Protein AF-A0AAE3XH35-F1 (afdb_monomer_lite)

Organism: NCBI:txid1309411

Structure (mmCIF, N/CA/C/O backbone):
data_AF-A0AAE3XH35-F1
#
_entry.id   AF-A0AAE3XH35-F1
#
loop_
_atom_site.group_PDB
_atom_site.id
_atom_site.type_symbol
_atom_site.label_atom_id
_atom_site.label_alt_id
_atom_site.label_comp_id
_atom_site.label_asym_id
_atom_site.label_entity_id
_atom_site.label_seq_id
_atom_site.pdbx_PDB_ins_code
_atom_site.Cartn_x
_atom_site.Cartn_y
_atom_site.Cartn_z
_atom_site.occupancy
_atom_site.B_iso_or_equiv
_atom_site.auth_seq_id
_atom_site.auth_comp_id
_atom_site.auth_asym_id
_atom_site.auth_atom_id
_atom_site.pdbx_PDB_model_num
ATOM 1 N N . MET A 1 1 ? -3.223 -6.069 70.755 1.00 51.03 1 MET A N 1
ATOM 2 C CA . MET A 1 1 ? -4.268 -5.855 69.731 1.00 51.03 1 MET A CA 1
ATOM 3 C C . MET A 1 1 ? -4.000 -4.518 69.060 1.00 51.03 1 MET A C 1
ATOM 5 O O . MET A 1 1 ? -3.695 -3.581 69.781 1.00 51.03 1 MET A O 1
ATOM 9 N N . LEU A 1 2 ? -4.145 -4.474 67.728 1.00 49.75 2 LEU A N 1
ATOM 10 C CA . LEU A 1 2 ? -4.167 -3.292 66.845 1.00 49.75 2 LEU A CA 1
ATOM 11 C C . LEU A 1 2 ? -2.810 -2.658 66.475 1.00 49.75 2 LEU A C 1
ATOM 13 O O . LEU A 1 2 ? -2.301 -1.786 67.161 1.00 49.75 2 LEU A O 1
ATOM 17 N N . THR A 1 3 ? -2.292 -3.010 65.298 1.00 49.91 3 THR A N 1
ATOM 18 C CA . THR A 1 3 ? -2.345 -2.090 64.149 1.00 49.91 3 THR A CA 1
ATOM 19 C C . THR A 1 3 ? -2.059 -2.875 62.867 1.00 49.91 3 THR A C 1
ATOM 21 O O . THR A 1 3 ? -1.071 -3.599 62.751 1.00 49.91 3 THR A O 1
ATOM 24 N N . ALA A 1 4 ? -3.031 -2.836 61.961 1.00 52.44 4 ALA A N 1
ATOM 25 C CA . ALA A 1 4 ? -3.037 -3.561 60.707 1.00 52.44 4 ALA A CA 1
ATOM 26 C C . ALA A 1 4 ? -2.061 -2.895 59.726 1.00 52.44 4 ALA A C 1
ATOM 28 O O . ALA A 1 4 ? -2.134 -1.688 59.505 1.00 52.44 4 ALA A O 1
ATOM 29 N N . SER A 1 5 ? -1.167 -3.689 59.128 1.00 49.31 5 SER A N 1
ATOM 30 C CA . SER A 1 5 ? -0.354 -3.267 57.983 1.00 49.31 5 SER A CA 1
ATOM 31 C C . SER A 1 5 ? -1.274 -2.927 56.815 1.00 49.31 5 SER A C 1
ATOM 33 O O . SER A 1 5 ? -1.804 -3.807 56.140 1.00 49.31 5 SER A O 1
ATOM 35 N N . HIS A 1 6 ? -1.480 -1.633 56.610 1.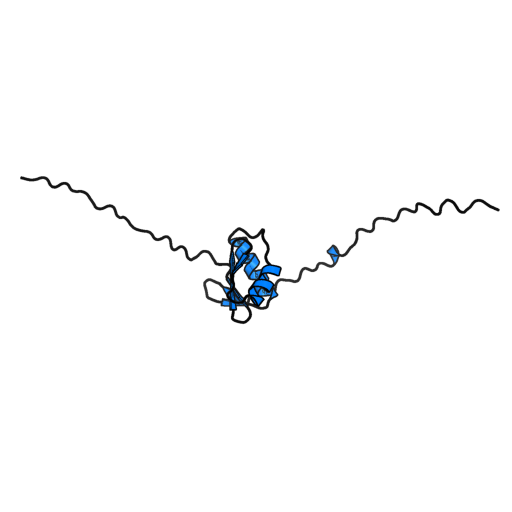00 55.16 6 HIS A N 1
ATOM 36 C CA . HIS A 1 6 ? -2.189 -1.077 55.473 1.00 55.16 6 HIS A CA 1
ATOM 37 C C . HIS A 1 6 ? -1.217 -1.048 54.288 1.00 55.16 6 HIS A C 1
ATOM 39 O O . HIS A 1 6 ? -0.463 -0.094 54.120 1.00 55.16 6 HIS A O 1
ATOM 45 N N . ASN A 1 7 ? -1.176 -2.127 53.507 1.00 61.12 7 ASN A N 1
ATOM 46 C CA . ASN A 1 7 ? -0.469 -2.143 52.230 1.00 61.12 7 ASN A CA 1
ATOM 47 C C . ASN A 1 7 ? -1.502 -1.873 51.123 1.00 61.12 7 ASN A C 1
ATOM 49 O O . ASN A 1 7 ? -2.384 -2.713 50.926 1.00 61.12 7 ASN A O 1
ATOM 53 N N . PRO A 1 8 ? -1.481 -0.712 50.445 1.00 63.75 8 PRO A N 1
ATOM 54 C CA . PRO A 1 8 ? -2.383 -0.485 49.328 1.00 63.75 8 PRO A CA 1
ATOM 55 C C . PRO A 1 8 ? -1.970 -1.388 48.153 1.00 63.75 8 PRO A C 1
ATOM 57 O O . PRO A 1 8 ? -0.786 -1.441 47.811 1.00 63.75 8 PRO A O 1
ATOM 60 N N . PRO A 1 9 ? -2.905 -2.096 47.495 1.00 54.09 9 PRO A N 1
ATOM 61 C CA . PRO A 1 9 ? -2.588 -2.756 46.244 1.00 54.09 9 PRO A CA 1
ATOM 62 C C . PRO A 1 9 ? -2.242 -1.683 45.212 1.00 54.09 9 PRO A C 1
ATOM 64 O O . PRO A 1 9 ? -3.024 -0.771 44.940 1.00 54.09 9 PRO A O 1
ATOM 67 N N . HIS A 1 10 ? -1.042 -1.803 44.651 1.00 55.06 10 HIS A N 1
ATOM 68 C CA . HIS A 1 10 ? -0.627 -1.080 43.461 1.00 55.06 10 HIS A CA 1
ATOM 69 C C . HIS A 1 10 ? -1.746 -1.166 42.414 1.00 55.06 10 HIS A C 1
ATOM 71 O O . HIS A 1 10 ? -2.180 -2.281 42.100 1.00 55.06 10 HIS A O 1
ATOM 77 N N . PRO A 1 11 ? -2.196 -0.056 41.808 1.00 51.72 11 PRO A N 1
ATOM 78 C CA . PRO A 1 11 ? -2.896 -0.159 40.548 1.00 51.72 11 PRO A CA 1
ATOM 79 C C . PRO A 1 11 ? -1.866 -0.615 39.510 1.00 51.72 11 PRO A C 1
ATOM 81 O O . PRO A 1 11 ? -1.227 0.191 38.838 1.00 51.72 11 PRO A O 1
ATOM 84 N N . SER A 1 12 ? -1.720 -1.933 39.352 1.00 52.78 12 SER A N 1
ATOM 85 C CA . SER A 1 12 ? -1.335 -2.545 38.082 1.00 52.78 12 SER A CA 1
ATOM 86 C C . SER A 1 12 ? -2.464 -2.285 37.086 1.00 52.78 12 SER A C 1
ATOM 88 O O . SER A 1 12 ? -3.155 -3.195 36.632 1.00 52.78 12 SER A O 1
ATOM 90 N N . ALA A 1 13 ? -2.669 -1.011 36.759 1.00 51.62 13 ALA A N 1
ATOM 91 C CA . ALA A 1 13 ? -3.367 -0.613 35.565 1.00 51.62 13 ALA A CA 1
ATOM 92 C C . ALA A 1 13 ? -2.438 -1.007 34.420 1.00 51.62 13 ALA A C 1
ATOM 94 O O . ALA A 1 13 ? -1.536 -0.273 34.019 1.00 51.62 13 ALA A O 1
ATOM 95 N N . ARG A 1 14 ? -2.648 -2.235 33.944 1.00 50.97 14 ARG A N 1
ATOM 96 C CA . ARG A 1 14 ? -2.380 -2.639 32.572 1.00 50.97 14 ARG A CA 1
ATOM 97 C C . ARG A 1 14 ? -3.120 -1.639 31.685 1.00 50.97 14 ARG A C 1
ATOM 99 O O . ARG A 1 14 ? -4.228 -1.906 31.236 1.00 50.97 14 ARG A O 1
ATOM 106 N N . ALA A 1 15 ? -2.523 -0.476 31.455 1.00 49.22 15 ALA A N 1
ATOM 107 C CA . ALA A 1 15 ? -2.769 0.257 30.237 1.00 49.22 15 ALA A CA 1
ATOM 108 C C . ALA A 1 15 ? -2.125 -0.612 29.157 1.00 49.22 15 ALA A C 1
ATOM 110 O O . ALA A 1 15 ? -0.943 -0.478 28.847 1.00 49.22 15 ALA A O 1
ATOM 111 N N . GLY A 1 16 ? -2.882 -1.608 28.686 1.00 45.62 16 GLY A N 1
ATOM 112 C CA . GLY A 1 16 ? -2.673 -2.148 27.360 1.00 45.62 16 GLY A CA 1
ATOM 113 C C . GLY A 1 16 ? -2.718 -0.945 26.440 1.00 45.62 16 GLY A C 1
ATOM 114 O O . GLY A 1 16 ? -3.795 -0.437 26.145 1.00 45.62 16 GLY A O 1
ATOM 115 N N . GLY A 1 17 ? -1.543 -0.420 26.094 1.00 40.28 17 GLY A N 1
ATOM 116 C CA . GLY A 1 17 ? -1.434 0.479 24.968 1.00 40.28 17 GLY A CA 1
ATOM 117 C C . GLY A 1 17 ? -2.034 -0.298 23.819 1.00 40.28 17 GLY A C 1
ATOM 118 O O . GLY A 1 17 ? -1.523 -1.370 23.511 1.00 40.28 17 GLY A O 1
ATOM 119 N N . HIS A 1 18 ? -3.168 0.170 23.302 1.00 43.19 18 HIS A N 1
ATOM 120 C CA . HIS A 1 18 ? -3.758 -0.340 22.078 1.00 43.19 18 HIS A CA 1
ATOM 121 C C . HIS A 1 18 ? -2.623 -0.435 21.050 1.00 43.19 18 HIS A C 1
ATOM 123 O O . HIS A 1 18 ? -2.110 0.608 20.641 1.00 43.19 18 HIS A O 1
ATOM 129 N N . PRO A 1 19 ? -2.154 -1.637 20.669 1.00 51.03 19 PRO A N 1
ATOM 130 C CA . PRO A 1 19 ? -1.044 -1.739 19.731 1.00 51.03 19 PRO A CA 1
ATOM 131 C C . PRO A 1 19 ? -1.484 -1.513 18.272 1.00 51.03 19 PRO A C 1
ATOM 133 O O . PRO A 1 19 ? -0.696 -1.733 17.358 1.00 51.03 19 PRO A O 1
ATOM 136 N N . GLU A 1 20 ? -2.727 -1.090 18.030 1.00 47.41 20 GLU A N 1
ATOM 137 C CA . GLU A 1 20 ? -3.452 -1.442 16.801 1.00 47.41 20 GLU A CA 1
ATOM 138 C C . GLU A 1 20 ? -3.965 -0.251 15.983 1.00 47.41 20 GLU A C 1
ATOM 140 O O . GLU A 1 20 ? -4.805 -0.428 15.111 1.00 47.41 20 GLU A O 1
ATOM 145 N N . GLU A 1 21 ? -3.428 0.951 16.199 1.00 47.06 21 GLU A N 1
ATOM 146 C CA . GLU A 1 21 ? -3.660 2.101 15.304 1.00 47.06 21 GLU A CA 1
ATOM 147 C C . GLU A 1 21 ? -2.362 2.611 14.665 1.00 47.06 21 GLU A C 1
ATOM 149 O O . GLU A 1 21 ? -2.246 3.764 14.254 1.00 47.06 21 GLU A O 1
ATOM 154 N N . ARG A 1 22 ? -1.361 1.732 14.524 1.00 55.44 22 ARG A N 1
ATOM 155 C CA . ARG A 1 22 ? -0.352 1.927 13.480 1.00 55.44 22 ARG A CA 1
ATOM 156 C C . ARG A 1 22 ? -1.118 1.823 12.173 1.00 55.44 22 ARG A C 1
ATOM 158 O O . ARG A 1 22 ? -1.618 0.742 11.888 1.00 55.44 22 ARG A O 1
ATOM 165 N N . MET A 1 23 ? -1.299 2.922 11.442 1.00 57.06 23 MET A N 1
ATOM 166 C CA . MET A 1 23 ? -1.977 2.940 10.140 1.00 57.06 23 MET A CA 1
ATOM 167 C C . MET A 1 23 ? -1.304 1.924 9.212 1.00 57.06 23 MET A C 1
ATOM 169 O O . MET A 1 23 ? -0.323 2.222 8.538 1.00 57.06 23 MET A O 1
ATOM 173 N N . THR A 1 24 ? -1.784 0.684 9.257 1.00 65.50 24 THR A N 1
ATOM 174 C CA . THR A 1 24 ? -1.109 -0.456 8.654 1.00 65.50 24 THR A CA 1
ATOM 175 C C . THR A 1 24 ? -1.086 -0.268 7.150 1.00 65.50 24 THR A C 1
ATOM 177 O O . THR A 1 24 ? -2.116 0.059 6.559 1.00 65.50 24 THR A O 1
ATOM 180 N N . ALA A 1 25 ? 0.062 -0.528 6.529 1.00 87.25 25 ALA A N 1
ATOM 181 C CA . ALA A 1 25 ? 0.256 -0.526 5.085 1.00 87.25 25 ALA A CA 1
ATOM 182 C C . ALA A 1 25 ? -0.451 -1.735 4.431 1.00 87.25 25 ALA A C 1
ATOM 184 O O . ALA A 1 25 ? 0.167 -2.619 3.840 1.00 87.25 25 ALA A O 1
ATOM 185 N N . ARG A 1 26 ? -1.773 -1.804 4.612 1.00 92.94 26 ARG A N 1
ATOM 186 C CA . ARG A 1 26 ? -2.663 -2.875 4.169 1.00 92.94 26 ARG A CA 1
ATOM 187 C C . ARG A 1 26 ? -3.382 -2.461 2.904 1.00 92.94 26 ARG A C 1
ATOM 189 O O . ARG A 1 26 ? -4.028 -1.418 2.863 1.00 92.94 26 ARG A O 1
ATOM 196 N N . ILE A 1 27 ? -3.328 -3.328 1.908 1.00 93.88 27 ILE A N 1
ATOM 197 C CA . ILE A 1 27 ? -4.007 -3.155 0.630 1.00 93.88 27 ILE A CA 1
ATOM 198 C C . ILE A 1 27 ? -4.926 -4.339 0.359 1.00 93.88 27 ILE A C 1
ATOM 200 O O . ILE A 1 27 ? -4.758 -5.426 0.916 1.00 93.88 27 ILE A O 1
ATOM 204 N N . ARG A 1 28 ? -5.881 -4.139 -0.543 1.00 93.62 28 ARG A N 1
ATOM 205 C CA . ARG A 1 28 ? -6.705 -5.210 -1.090 1.00 93.62 28 ARG A CA 1
ATOM 206 C C . ARG A 1 28 ? -6.690 -5.148 -2.608 1.00 93.62 28 ARG A C 1
ATOM 208 O O . ARG A 1 28 ? -7.148 -4.175 -3.195 1.00 93.62 28 ARG A O 1
ATOM 215 N N . VAL A 1 29 ? -6.187 -6.197 -3.245 1.00 91.50 29 VAL A N 1
ATOM 216 C CA . VAL A 1 29 ? -6.050 -6.304 -4.704 1.00 91.50 29 VAL A CA 1
ATOM 217 C C . VAL A 1 29 ? -6.735 -7.593 -5.142 1.00 91.50 29 VAL A C 1
ATOM 219 O O . VAL A 1 29 ? -6.536 -8.635 -4.527 1.00 91.50 29 VAL A O 1
ATOM 222 N N . TYR A 1 30 ? -7.603 -7.531 -6.155 1.00 89.94 30 TYR A N 1
ATOM 223 C CA . TYR A 1 30 ? -8.379 -8.690 -6.641 1.00 89.94 30 TYR A CA 1
ATOM 224 C C . TYR A 1 30 ? -9.161 -9.442 -5.542 1.00 89.94 30 TYR A C 1
ATOM 226 O O . TYR A 1 30 ? -9.340 -10.655 -5.600 1.00 89.94 30 TYR A O 1
ATOM 234 N N . GLY A 1 31 ? -9.616 -8.725 -4.508 1.00 90.06 31 GLY A N 1
ATOM 235 C CA . GLY A 1 31 ? -10.320 -9.315 -3.362 1.00 90.06 31 GLY A CA 1
ATOM 236 C C . GLY A 1 31 ? -9.418 -10.017 -2.339 1.00 90.06 31 GLY A C 1
ATOM 237 O O . GLY A 1 31 ? -9.931 -10.551 -1.360 1.00 90.06 31 GLY A O 1
ATOM 238 N N . LYS A 1 32 ? -8.095 -9.993 -2.525 1.00 93.50 32 LYS A N 1
ATOM 239 C CA . LYS A 1 32 ? -7.098 -10.545 -1.603 1.00 93.50 32 LYS A CA 1
ATOM 240 C C . LYS A 1 32 ? -6.441 -9.431 -0.803 1.00 93.50 32 LYS A C 1
ATOM 242 O O . LYS A 1 32 ? -6.122 -8.377 -1.349 1.00 93.50 32 LYS A O 1
ATOM 247 N N . GLU A 1 33 ? -6.249 -9.660 0.488 1.00 93.81 33 GLU A N 1
ATOM 248 C CA . GLU A 1 33 ? -5.578 -8.712 1.374 1.00 93.81 33 GLU A CA 1
ATOM 249 C C . GLU A 1 33 ? -4.077 -8.966 1.397 1.00 93.81 33 GLU A C 1
ATOM 251 O O . GLU A 1 33 ? -3.630 -10.113 1.448 1.00 93.81 33 GLU A O 1
ATOM 256 N N . ALA A 1 34 ? -3.309 -7.885 1.381 1.00 93.50 34 ALA A N 1
ATOM 257 C CA . ALA A 1 34 ? -1.871 -7.926 1.544 1.00 93.50 34 ALA A CA 1
ATOM 258 C C . ALA A 1 34 ? -1.423 -6.832 2.512 1.00 93.50 34 ALA A C 1
ATOM 260 O O . ALA A 1 34 ? -1.991 -5.740 2.543 1.00 93.50 34 ALA A O 1
ATOM 261 N N . THR A 1 35 ? -0.386 -7.126 3.283 1.00 93.38 35 THR A N 1
ATOM 262 C CA . THR A 1 35 ? 0.205 -6.210 4.258 1.00 93.38 35 THR A CA 1
ATOM 263 C C . THR A 1 35 ? 1.662 -5.994 3.895 1.00 93.38 35 THR A C 1
ATOM 265 O O . THR A 1 35 ? 2.396 -6.963 3.712 1.00 93.38 35 THR A O 1
ATOM 268 N N . PHE A 1 36 ? 2.081 -4.738 3.798 1.00 91.81 36 PHE A N 1
ATOM 269 C CA . PHE A 1 36 ? 3.483 -4.382 3.652 1.00 91.81 36 PHE A CA 1
ATOM 270 C C . PHE A 1 36 ? 4.093 -4.104 5.019 1.00 91.81 36 PHE A C 1
ATOM 272 O O . PHE A 1 36 ? 3.517 -3.372 5.827 1.00 91.81 36 PHE A O 1
ATOM 279 N N . THR A 1 37 ? 5.237 -4.710 5.306 1.00 89.75 37 THR A N 1
ATOM 280 C CA . THR A 1 37 ? 5.966 -4.473 6.551 1.00 89.75 37 THR A CA 1
ATOM 281 C C . THR A 1 37 ? 7.460 -4.650 6.320 1.00 89.75 37 THR A C 1
ATOM 283 O O . THR A 1 37 ? 7.883 -5.672 5.782 1.00 89.75 37 THR A O 1
ATOM 286 N N . GLN A 1 38 ? 8.261 -3.669 6.734 1.00 86.50 38 GLN A N 1
ATOM 287 C CA . GLN A 1 38 ? 9.728 -3.717 6.713 1.00 86.50 38 GLN A CA 1
ATOM 288 C C . GLN A 1 38 ? 10.321 -4.128 5.350 1.00 86.50 38 GLN A C 1
ATOM 290 O O . GLN A 1 38 ? 11.257 -4.922 5.290 1.00 86.50 38 GLN A O 1
ATOM 295 N N . GLY A 1 39 ? 9.774 -3.618 4.243 1.00 85.75 39 GLY A N 1
ATOM 296 C CA . GLY A 1 39 ? 10.268 -3.951 2.900 1.00 85.75 39 GLY A CA 1
ATOM 297 C C . GLY A 1 39 ? 9.704 -5.242 2.290 1.00 85.75 39 GLY A C 1
ATOM 298 O O . GLY A 1 39 ? 10.117 -5.631 1.195 1.00 85.75 39 GLY A O 1
ATOM 299 N N . HIS A 1 40 ? 8.765 -5.913 2.961 1.00 89.44 40 HIS A N 1
ATOM 300 C CA . HIS A 1 40 ? 8.215 -7.195 2.523 1.00 89.44 40 HIS A CA 1
ATOM 301 C C . HIS A 1 40 ? 6.693 -7.188 2.446 1.00 89.44 40 HIS A C 1
ATOM 303 O O . HIS A 1 40 ? 6.012 -6.578 3.269 1.00 89.44 40 HIS A O 1
ATOM 309 N N . TRP A 1 41 ? 6.161 -7.926 1.473 1.00 92.06 41 TRP A N 1
ATOM 310 C CA . TRP A 1 41 ? 4.728 -8.156 1.342 1.00 92.06 41 TRP A CA 1
ATOM 311 C C . TRP A 1 41 ? 4.330 -9.501 1.945 1.00 92.06 41 TRP A C 1
ATOM 313 O O . TRP A 1 41 ? 4.855 -10.553 1.577 1.00 92.06 41 TRP A O 1
ATOM 323 N N . ALA A 1 42 ? 3.344 -9.472 2.833 1.00 92.00 42 ALA A N 1
ATOM 324 C CA . ALA A 1 42 ? 2.649 -10.645 3.334 1.00 92.00 42 ALA A CA 1
ATOM 325 C C . ALA A 1 42 ? 1.267 -10.730 2.678 1.00 92.00 42 ALA A C 1
ATOM 327 O O . ALA A 1 42 ? 0.458 -9.813 2.810 1.00 92.00 42 ALA A O 1
ATOM 328 N N . CYS A 1 43 ? 0.997 -11.824 1.970 1.00 92.62 43 CYS A N 1
ATOM 329 C CA . CYS A 1 43 ? -0.298 -12.117 1.364 1.00 92.62 43 CYS A CA 1
ATOM 330 C C . CYS A 1 43 ? -0.542 -13.631 1.403 1.00 92.62 43 CYS A C 1
ATOM 332 O O . CYS A 1 43 ? 0.410 -14.403 1.345 1.00 92.62 43 CYS A O 1
ATOM 334 N N . ASP A 1 44 ? -1.806 -14.039 1.507 1.00 91.06 44 ASP A N 1
ATOM 335 C CA . ASP A 1 44 ? -2.228 -15.450 1.462 1.00 91.06 44 ASP A CA 1
ATOM 336 C C . ASP A 1 44 ? -2.070 -16.069 0.061 1.00 91.06 44 ASP A C 1
ATOM 338 O O . ASP A 1 44 ? -1.861 -17.268 -0.085 1.00 91.06 44 ASP A O 1
ATOM 342 N N . ASP A 1 45 ? -2.142 -15.241 -0.983 1.00 93.56 45 ASP A N 1
ATOM 343 C CA . ASP A 1 45 ? -2.013 -15.676 -2.370 1.00 93.56 45 ASP A CA 1
ATOM 344 C C . ASP A 1 45 ? -0.565 -15.513 -2.857 1.00 93.56 45 ASP A C 1
ATOM 346 O O . ASP A 1 45 ? -0.056 -14.395 -2.956 1.00 93.56 45 ASP A O 1
ATOM 350 N N . GLU A 1 46 ? 0.102 -16.625 -3.182 1.00 92.06 46 GLU A N 1
ATOM 351 C CA . GLU A 1 46 ? 1.512 -16.639 -3.609 1.00 92.06 46 GLU A CA 1
ATOM 352 C C . GLU A 1 46 ? 1.751 -15.876 -4.923 1.00 92.06 46 GLU A C 1
ATOM 354 O O . GLU A 1 46 ? 2.807 -15.261 -5.119 1.00 92.06 46 GLU A O 1
ATOM 359 N N . SER A 1 47 ? 0.771 -15.888 -5.834 1.00 92.00 47 SER A N 1
ATOM 360 C CA . SER A 1 47 ? 0.884 -15.200 -7.126 1.00 92.00 47 SER A CA 1
ATOM 361 C C . SER A 1 47 ? 0.825 -13.688 -6.930 1.00 92.00 47 SER A C 1
ATOM 363 O O . SER A 1 47 ? 1.669 -12.952 -7.448 1.00 92.00 47 SER A O 1
ATOM 365 N N . LEU A 1 48 ? -0.131 -13.221 -6.125 1.00 91.25 48 LEU A N 1
ATOM 366 C CA . LEU A 1 48 ? -0.234 -11.823 -5.730 1.00 91.25 48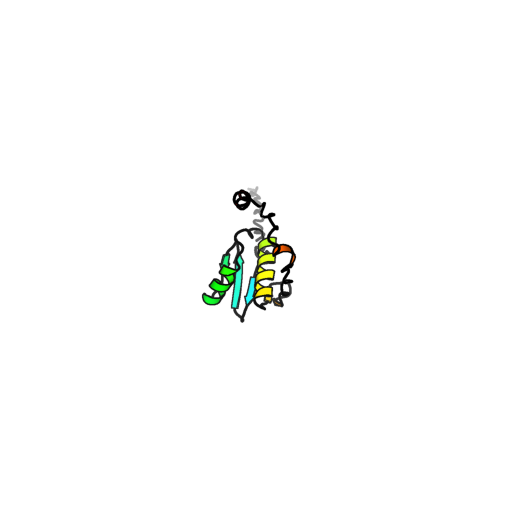 LEU A CA 1
ATOM 367 C C . LEU A 1 48 ? 0.976 -11.388 -4.899 1.00 91.25 48 LEU A C 1
ATOM 369 O O . LEU A 1 48 ? 1.518 -10.315 -5.152 1.00 91.25 48 LEU A O 1
ATOM 373 N N . GLN A 1 49 ? 1.440 -12.216 -3.959 1.00 93.44 49 GLN A N 1
ATOM 374 C CA . GLN A 1 49 ? 2.645 -11.934 -3.184 1.00 93.44 49 GLN A CA 1
ATOM 375 C C . GLN A 1 49 ? 3.852 -11.729 -4.101 1.00 93.44 49 GLN A C 1
ATOM 377 O O . GLN A 1 49 ? 4.558 -10.738 -3.952 1.00 93.44 49 GLN A O 1
ATOM 382 N N . SER A 1 50 ? 4.060 -12.610 -5.080 1.00 92.56 50 SER A N 1
ATOM 383 C CA . SER A 1 50 ? 5.165 -12.497 -6.041 1.00 92.56 50 SER A CA 1
ATOM 384 C C . SER A 1 50 ? 5.089 -11.200 -6.851 1.00 92.56 50 SER A C 1
ATOM 386 O O . SER A 1 50 ? 6.095 -10.513 -7.033 1.00 92.56 50 SER A O 1
ATOM 388 N N . MET A 1 51 ? 3.887 -10.824 -7.299 1.00 91.94 51 MET A N 1
ATOM 389 C CA . MET A 1 51 ? 3.665 -9.579 -8.035 1.00 91.94 51 MET A CA 1
ATOM 390 C C . MET A 1 51 ? 3.918 -8.337 -7.168 1.00 91.94 51 MET A C 1
ATOM 392 O O . MET A 1 51 ? 4.547 -7.385 -7.624 1.00 91.94 51 MET A O 1
ATOM 396 N N . LEU A 1 52 ? 3.467 -8.346 -5.913 1.00 93.06 52 LEU A N 1
ATOM 397 C CA . LEU A 1 52 ? 3.707 -7.260 -4.964 1.00 93.06 52 LEU A CA 1
ATOM 398 C C . LEU A 1 52 ? 5.182 -7.171 -4.564 1.00 93.06 52 LEU A C 1
ATOM 400 O O . LEU A 1 52 ? 5.739 -6.079 -4.490 1.00 93.06 52 LEU A O 1
ATOM 404 N N . GLN A 1 53 ? 5.848 -8.310 -4.378 1.00 91.56 53 GLN A N 1
ATOM 405 C CA . GLN A 1 53 ? 7.266 -8.365 -4.038 1.00 91.56 53 GLN A CA 1
ATOM 406 C C . GLN A 1 53 ? 8.150 -7.809 -5.163 1.00 91.56 53 GLN A C 1
ATOM 408 O O . GLN A 1 53 ? 9.198 -7.241 -4.873 1.00 91.56 53 GLN A O 1
ATOM 413 N N . ALA A 1 54 ? 7.714 -7.890 -6.426 1.00 91.00 54 ALA A N 1
ATOM 414 C CA . ALA A 1 54 ? 8.387 -7.234 -7.549 1.00 91.00 54 ALA A CA 1
ATOM 415 C C . ALA A 1 54 ? 8.303 -5.697 -7.500 1.00 91.00 54 ALA A C 1
ATOM 417 O O . ALA A 1 54 ? 9.137 -5.019 -8.098 1.00 91.00 54 ALA A O 1
ATOM 418 N N . LEU A 1 55 ? 7.304 -5.147 -6.803 1.00 88.62 55 LEU A N 1
ATOM 419 C CA . LEU A 1 55 ? 7.169 -3.711 -6.565 1.00 88.62 55 LEU A CA 1
ATOM 420 C C . LEU A 1 55 ? 7.838 -3.270 -5.263 1.00 88.62 55 LEU A C 1
ATOM 422 O O . LEU A 1 55 ? 8.061 -2.076 -5.115 1.00 88.62 55 LEU A O 1
ATOM 426 N N . ALA A 1 56 ? 8.139 -4.195 -4.347 1.00 89.81 56 ALA A N 1
ATOM 427 C CA . ALA A 1 56 ? 8.616 -3.894 -3.003 1.00 89.81 56 ALA A CA 1
ATOM 428 C C . ALA A 1 56 ? 9.840 -2.974 -3.000 1.00 89.81 56 ALA A C 1
ATOM 430 O O . ALA A 1 56 ? 10.865 -3.276 -3.616 1.00 89.81 56 ALA A O 1
ATOM 431 N N . ASP A 1 57 ? 9.751 -1.886 -2.236 1.00 86.81 57 ASP A N 1
ATOM 432 C CA . ASP A 1 57 ? 10.901 -1.041 -1.945 1.00 86.81 57 ASP A CA 1
ATOM 433 C C . ASP A 1 57 ? 11.518 -1.454 -0.595 1.00 86.81 57 ASP A C 1
ATOM 435 O O . ASP A 1 57 ? 10.901 -1.246 0.451 1.00 86.81 57 ASP A O 1
ATOM 439 N N . PRO A 1 58 ? 12.737 -2.025 -0.568 1.00 85.44 58 PRO A N 1
ATOM 440 C CA . PRO A 1 58 ? 13.363 -2.487 0.671 1.00 85.44 58 PRO A CA 1
ATOM 441 C C . PRO A 1 58 ? 13.841 -1.342 1.578 1.00 85.44 58 PRO A C 1
ATOM 443 O O . PRO A 1 58 ? 14.329 -1.599 2.677 1.00 85.44 58 PRO A O 1
ATOM 446 N N . ARG A 1 59 ? 13.766 -0.082 1.127 1.00 86.00 59 ARG A N 1
ATOM 447 C CA . ARG A 1 59 ? 14.159 1.095 1.915 1.00 86.00 59 ARG A CA 1
ATOM 448 C C . ARG A 1 59 ? 12.983 1.670 2.698 1.00 86.00 59 ARG A C 1
ATOM 450 O O . ARG A 1 59 ? 13.220 2.460 3.609 1.00 86.00 59 ARG A O 1
ATOM 457 N N . ALA A 1 60 ? 11.753 1.275 2.372 1.00 86.69 60 ALA A N 1
ATOM 458 C CA . ALA A 1 60 ? 10.546 1.654 3.085 1.00 86.69 60 ALA A CA 1
ATOM 459 C C . ALA A 1 60 ? 10.442 0.897 4.421 1.00 86.69 60 ALA A C 1
ATOM 461 O O . ALA A 1 60 ? 9.830 -0.166 4.514 1.00 86.69 60 ALA A O 1
ATOM 462 N N . VAL A 1 61 ? 11.089 1.452 5.449 1.00 83.12 61 VAL A N 1
ATOM 463 C CA . VAL A 1 61 ? 11.204 0.859 6.796 1.00 83.12 61 VAL A CA 1
ATOM 464 C C . VAL A 1 61 ? 10.513 1.683 7.881 1.00 83.12 61 VAL A C 1
ATOM 466 O O . VAL A 1 61 ? 10.431 1.238 9.024 1.00 83.12 61 VAL A O 1
ATOM 469 N N . THR A 1 62 ? 10.053 2.893 7.555 1.00 87.38 62 THR A N 1
ATOM 470 C CA . THR A 1 62 ? 9.256 3.726 8.462 1.00 87.38 62 THR A CA 1
ATOM 471 C C . THR A 1 62 ? 7.769 3.599 8.152 1.00 87.38 62 THR A C 1
ATOM 473 O O . THR A 1 62 ? 7.390 3.398 7.002 1.00 87.38 62 THR A O 1
ATOM 476 N N . GLU A 1 63 ? 6.918 3.818 9.154 1.00 85.69 63 GLU A N 1
ATOM 477 C CA . GLU A 1 63 ? 5.457 3.681 9.022 1.00 85.69 63 GLU A CA 1
ATOM 478 C C . GLU A 1 63 ? 4.881 4.554 7.890 1.00 85.69 63 GLU A C 1
ATOM 480 O O . GLU A 1 63 ? 4.015 4.129 7.124 1.00 85.69 63 GLU A O 1
ATOM 485 N N . GLU A 1 64 ? 5.406 5.771 7.729 1.00 85.38 64 GLU A N 1
ATOM 486 C CA . GLU A 1 64 ? 5.013 6.681 6.649 1.00 85.38 64 GLU A CA 1
ATOM 487 C C . GLU A 1 64 ? 5.463 6.179 5.267 1.00 85.38 64 GLU A C 1
ATOM 489 O O . GLU A 1 64 ? 4.703 6.255 4.295 1.00 85.38 64 GLU A O 1
ATOM 494 N N . GLN A 1 65 ? 6.674 5.621 5.170 1.00 89.00 65 GLN A N 1
ATOM 495 C CA . GLN A 1 65 ? 7.184 5.037 3.929 1.00 89.00 65 GLN A CA 1
ATOM 496 C C . GLN A 1 65 ? 6.417 3.773 3.551 1.00 89.00 65 GLN A C 1
ATOM 498 O O . GLN A 1 65 ? 6.069 3.598 2.387 1.00 89.00 65 GLN A O 1
ATOM 503 N N . GLU A 1 66 ? 6.119 2.914 4.523 1.00 90.44 66 GLU A N 1
ATOM 504 C CA . GLU A 1 66 ? 5.332 1.700 4.328 1.00 90.44 66 GLU A CA 1
ATOM 505 C C . GLU A 1 66 ? 3.935 2.043 3.808 1.00 90.44 66 GLU A C 1
ATOM 507 O O . GLU A 1 66 ? 3.484 1.475 2.812 1.00 90.44 66 GLU A O 1
ATOM 512 N N . ARG A 1 67 ? 3.270 3.033 4.416 1.00 88.69 67 ARG A N 1
ATOM 513 C CA . ARG A 1 67 ? 1.964 3.524 3.957 1.00 88.69 67 ARG A CA 1
ATOM 514 C C . ARG A 1 67 ? 2.033 4.093 2.543 1.00 88.69 67 ARG A C 1
ATOM 516 O O . ARG A 1 67 ? 1.184 3.769 1.713 1.00 88.69 67 ARG A O 1
ATOM 523 N N . THR A 1 68 ? 3.030 4.930 2.26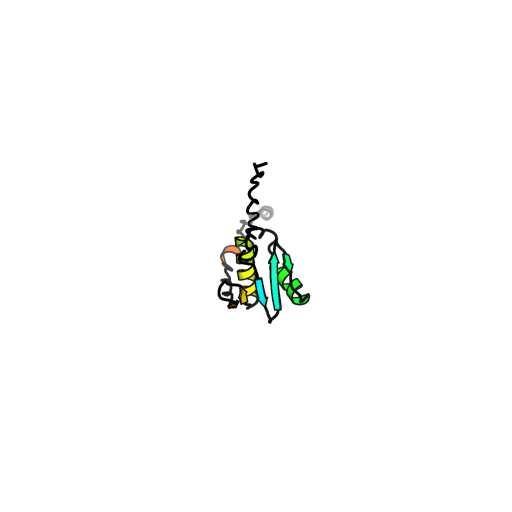3 1.00 89.25 68 THR A N 1
ATOM 524 C CA . THR A 1 68 ? 3.237 5.516 0.930 1.00 89.25 68 THR A CA 1
ATOM 525 C C . THR A 1 68 ? 3.459 4.421 -0.113 1.00 89.25 68 THR A C 1
ATOM 527 O O . THR A 1 68 ? 2.877 4.456 -1.197 1.00 89.25 68 THR A O 1
ATOM 530 N N . HIS A 1 69 ? 4.243 3.404 0.240 1.00 91.69 69 HIS A N 1
ATOM 531 C CA . HIS A 1 69 ? 4.502 2.253 -0.608 1.00 91.69 69 HIS A CA 1
ATOM 532 C C . HIS A 1 69 ? 3.234 1.437 -0.879 1.00 91.69 69 HIS A C 1
ATOM 534 O O . HIS A 1 69 ? 2.949 1.084 -2.024 1.00 91.69 69 HIS A O 1
ATOM 540 N N . ALA A 1 70 ? 2.430 1.190 0.155 1.00 91.44 70 ALA A N 1
ATOM 541 C CA . ALA A 1 70 ? 1.152 0.511 0.009 1.00 91.44 70 ALA A CA 1
ATOM 542 C C . ALA A 1 70 ? 0.173 1.287 -0.876 1.00 91.44 70 ALA A C 1
ATOM 544 O O . ALA A 1 70 ? -0.466 0.690 -1.742 1.00 91.44 70 ALA A O 1
ATOM 545 N N . LEU A 1 71 ? 0.103 2.612 -0.727 1.00 90.88 71 LEU A N 1
ATOM 546 C CA . LEU A 1 71 ? -0.713 3.465 -1.588 1.00 90.88 71 LEU A CA 1
ATOM 547 C C . LEU A 1 71 ? -0.281 3.349 -3.057 1.00 90.88 71 LEU A C 1
ATOM 549 O O . LEU A 1 71 ? -1.121 3.141 -3.931 1.00 90.88 71 LEU A O 1
ATOM 553 N N . TYR A 1 72 ? 1.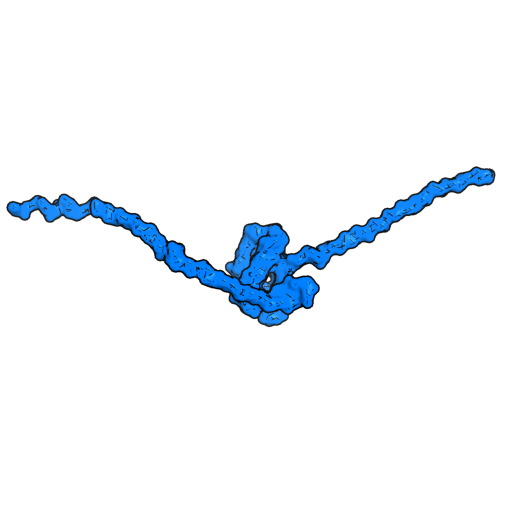028 3.416 -3.317 1.00 90.50 72 TYR A N 1
ATOM 554 C CA . TYR A 1 72 ? 1.594 3.256 -4.655 1.00 90.50 72 TYR A CA 1
ATOM 555 C C . TYR A 1 72 ? 1.271 1.883 -5.260 1.00 90.50 72 TYR A C 1
ATOM 557 O O . TYR A 1 72 ? 0.805 1.802 -6.397 1.00 90.50 72 TYR A O 1
ATOM 565 N N . ALA A 1 73 ? 1.482 0.800 -4.505 1.00 91.88 73 ALA A N 1
ATOM 566 C CA . ALA A 1 73 ? 1.233 -0.561 -4.972 1.00 91.88 73 ALA A CA 1
ATOM 567 C C . ALA A 1 73 ? -0.257 -0.803 -5.260 1.00 91.88 73 ALA A C 1
ATOM 569 O O . ALA A 1 73 ? -0.601 -1.330 -6.321 1.00 91.88 73 ALA A O 1
ATOM 570 N N . ALA A 1 74 ? -1.144 -0.361 -4.362 1.00 91.94 74 ALA A N 1
ATOM 571 C CA . ALA A 1 74 ? -2.586 -0.437 -4.567 1.00 91.94 74 ALA A CA 1
ATOM 572 C C . ALA A 1 74 ? -3.015 0.380 -5.792 1.00 91.94 74 ALA A C 1
ATOM 574 O O . ALA A 1 74 ? -3.700 -0.152 -6.662 1.00 91.94 74 ALA A O 1
ATOM 575 N N . GLY A 1 75 ? -2.561 1.627 -5.926 1.00 89.81 75 GLY A N 1
ATOM 576 C CA . GLY A 1 75 ? -2.900 2.470 -7.072 1.00 89.81 75 GLY A CA 1
ATOM 577 C C . GLY A 1 75 ? -2.370 1.914 -8.399 1.00 89.81 75 GLY A C 1
ATOM 578 O O . GLY A 1 75 ? -3.039 1.999 -9.429 1.00 89.81 75 GLY A O 1
ATOM 579 N N . ARG A 1 76 ? -1.189 1.283 -8.400 1.00 88.69 76 ARG A N 1
ATOM 580 C CA . ARG A 1 76 ? -0.606 0.657 -9.598 1.00 88.69 76 ARG A CA 1
ATOM 581 C C . ARG A 1 76 ? -1.361 -0.595 -10.046 1.00 88.69 76 ARG A C 1
ATOM 583 O O . ARG A 1 76 ? -1.439 -0.849 -11.245 1.00 88.69 76 ARG A O 1
ATOM 590 N N . LEU A 1 77 ? -1.909 -1.360 -9.105 1.00 88.44 77 LEU A N 1
ATOM 591 C CA . LEU A 1 77 ? -2.638 -2.602 -9.378 1.00 88.44 77 LEU A CA 1
ATOM 592 C C . LEU A 1 77 ? -4.165 -2.419 -9.448 1.00 88.44 77 LEU A C 1
ATOM 594 O O . LEU A 1 77 ? -4.878 -3.387 -9.710 1.00 88.44 77 LEU A O 1
ATOM 598 N N . GLY A 1 78 ? -4.672 -1.200 -9.229 1.00 87.56 78 GLY A N 1
ATOM 599 C CA . GLY A 1 78 ? -6.109 -0.906 -9.203 1.00 87.56 78 GLY A CA 1
ATOM 600 C C . GLY A 1 78 ? -6.824 -1.482 -7.974 1.00 87.56 78 GLY A C 1
ATOM 601 O O . GLY A 1 78 ? -7.940 -1.984 -8.081 1.00 87.56 78 GLY A O 1
ATOM 602 N N . GLY A 1 79 ? -6.151 -1.479 -6.823 1.00 90.12 79 GLY A N 1
ATOM 603 C CA . GLY A 1 79 ? -6.639 -2.001 -5.550 1.00 90.12 79 GLY A CA 1
ATOM 604 C C . GLY A 1 79 ? -7.181 -0.942 -4.588 1.00 90.12 79 GLY A C 1
ATOM 605 O O . GLY A 1 79 ? -7.321 0.239 -4.903 1.00 90.12 79 GLY A O 1
ATOM 606 N N . LEU A 1 80 ? -7.475 -1.398 -3.374 1.00 92.69 80 LEU A N 1
ATOM 607 C CA . LEU A 1 80 ? -7.960 -0.594 -2.258 1.00 92.69 80 LEU A CA 1
ATOM 608 C C . LEU A 1 80 ? -6.858 -0.450 -1.200 1.00 92.69 80 LEU A C 1
ATOM 610 O O . LEU A 1 80 ? -6.064 -1.372 -1.013 1.00 92.69 80 LEU A O 1
ATOM 614 N N . ILE A 1 81 ? -6.843 0.663 -0.476 1.00 91.75 81 ILE A N 1
ATOM 615 C CA . ILE A 1 81 ? -5.984 0.927 0.685 1.00 91.75 81 ILE A CA 1
ATOM 616 C C . ILE A 1 81 ? -6.845 0.950 1.953 1.00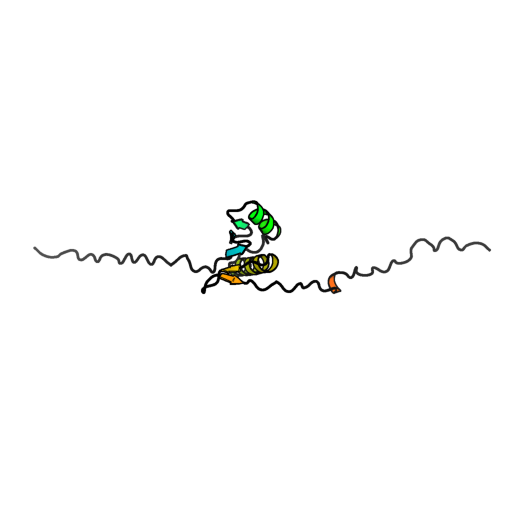 91.75 81 ILE A C 1
ATOM 618 O O . ILE A 1 81 ? -7.982 1.427 1.930 1.00 91.75 81 ILE A O 1
ATOM 622 N N . ALA A 1 82 ? -6.324 0.411 3.055 1.00 91.00 82 ALA A N 1
ATOM 623 C CA . ALA A 1 82 ? -6.977 0.512 4.355 1.00 91.00 82 ALA A CA 1
ATOM 624 C C . ALA A 1 82 ? -6.818 1.931 4.931 1.00 91.00 82 ALA A C 1
ATOM 626 O O . ALA A 1 82 ? -5.707 2.450 5.043 1.00 91.00 82 ALA A O 1
ATOM 627 N N . THR A 1 83 ? -7.932 2.544 5.316 1.00 86.81 83 THR A N 1
ATOM 628 C CA . THR A 1 83 ? -8.027 3.838 6.001 1.00 86.81 83 THR A CA 1
ATOM 629 C C . THR A 1 83 ? -8.790 3.664 7.318 1.00 86.81 83 THR A C 1
ATOM 631 O O . THR A 1 83 ? -9.368 2.610 7.583 1.00 86.81 83 THR A O 1
ATOM 634 N N . GLU A 1 84 ? -8.824 4.703 8.152 1.00 81.69 84 GLU A N 1
ATOM 635 C CA . GLU A 1 84 ? -9.599 4.710 9.406 1.00 81.69 84 GLU A CA 1
ATOM 636 C C . GLU A 1 84 ? -11.114 4.500 9.185 1.00 81.69 84 GLU A C 1
ATOM 638 O O . GLU A 1 84 ? -11.812 4.002 10.065 1.00 81.69 84 GLU A O 1
ATOM 643 N N . TYR A 1 85 ? -11.615 4.823 7.987 1.00 82.31 85 TYR A N 1
ATOM 644 C CA . TYR A 1 85 ? -13.029 4.711 7.617 1.00 82.31 85 TYR A CA 1
ATOM 645 C C . TYR A 1 85 ? -13.359 3.419 6.853 1.00 82.31 85 TYR A C 1
ATOM 647 O O . TYR A 1 85 ? -14.525 3.178 6.534 1.00 82.31 85 TYR A O 1
ATOM 655 N N . GLY A 1 86 ? -12.361 2.581 6.551 1.00 86.88 86 GLY A N 1
ATOM 656 C CA . GLY A 1 86 ? -12.539 1.325 5.826 1.00 86.88 86 GLY A CA 1
ATOM 657 C C . GLY A 1 86 ? -11.607 1.186 4.625 1.00 86.88 86 GLY A C 1
ATOM 658 O O . GLY A 1 86 ? -10.439 1.545 4.684 1.00 86.88 86 GLY A O 1
ATOM 659 N N . TRP A 1 87 ? -12.106 0.599 3.538 1.00 88.56 87 TRP A N 1
ATOM 660 C CA . TRP A 1 87 ? -11.326 0.375 2.320 1.00 88.56 87 TRP A CA 1
ATOM 661 C C . TRP A 1 87 ? -11.649 1.441 1.281 1.00 88.56 87 TRP A C 1
ATOM 663 O O . TRP A 1 87 ? -12.796 1.547 0.850 1.00 88.56 87 TRP A O 1
ATOM 673 N N . GLU A 1 88 ? -10.637 2.184 0.849 1.00 88.62 88 GLU A N 1
ATOM 674 C CA . GLU A 1 88 ? -10.781 3.237 -0.154 1.00 88.62 88 GLU A CA 1
ATOM 675 C C . GLU A 1 88 ? -10.025 2.879 -1.434 1.00 88.62 88 GLU A C 1
ATOM 677 O O . GLU A 1 88 ? -8.988 2.220 -1.382 1.00 88.62 88 GLU A O 1
ATOM 682 N N . ALA A 1 89 ? -10.538 3.294 -2.594 1.00 85.94 89 ALA A N 1
ATOM 683 C CA . ALA A 1 89 ? -9.827 3.141 -3.860 1.00 85.94 89 ALA A CA 1
ATOM 684 C C . ALA A 1 89 ? -8.519 3.929 -3.818 1.00 85.94 89 ALA A C 1
ATOM 686 O O . ALA A 1 89 ? -8.529 5.146 -3.639 1.00 85.94 89 ALA A O 1
ATOM 687 N N . ALA A 1 90 ? -7.396 3.231 -3.989 1.00 84.00 90 ALA A N 1
ATOM 688 C CA . ALA A 1 90 ? -6.115 3.906 -4.039 1.00 84.00 90 ALA A CA 1
ATOM 689 C C . ALA A 1 90 ? -6.058 4.763 -5.316 1.00 84.00 90 ALA A C 1
ATOM 691 O O . ALA A 1 90 ? -6.346 4.249 -6.404 1.00 84.00 90 ALA A O 1
ATOM 692 N N . PRO A 1 91 ? -5.699 6.055 -5.214 1.00 76.88 91 PRO A N 1
ATOM 693 C CA . PRO A 1 91 ? -5.521 6.890 -6.387 1.00 76.88 91 PRO A CA 1
ATOM 694 C C . PRO A 1 91 ? -4.440 6.271 -7.276 1.00 76.88 91 PRO A C 1
ATOM 696 O O . PRO A 1 91 ? -3.414 5.792 -6.786 1.00 76.88 91 PRO A O 1
ATOM 699 N N . HIS A 1 92 ? -4.670 6.262 -8.589 1.00 68.69 92 HIS A N 1
ATOM 700 C CA . HIS A 1 92 ? -3.636 5.835 -9.523 1.00 68.69 92 HIS A CA 1
ATOM 701 C C . HIS A 1 92 ? -2.408 6.739 -9.349 1.00 68.69 92 HIS A C 1
ATOM 703 O O . HIS A 1 92 ? -2.572 7.962 -9.368 1.00 68.69 92 HIS A O 1
ATOM 709 N N . PRO A 1 93 ? -1.195 6.176 -9.181 1.00 67.94 93 PRO A N 1
ATOM 710 C CA . P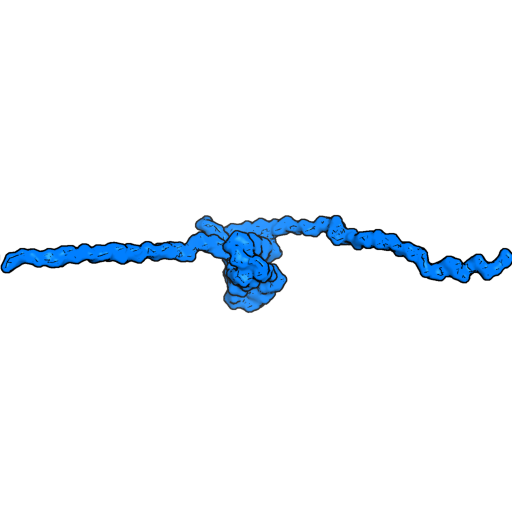RO A 1 93 ? 0.003 6.992 -9.101 1.00 67.94 93 PRO A CA 1
ATOM 711 C C . PRO A 1 93 ? 0.135 7.780 -10.403 1.00 67.94 93 PRO A C 1
ATOM 713 O O . PRO A 1 93 ? 0.005 7.208 -11.491 1.00 67.94 93 PRO A O 1
ATOM 716 N N . GLU A 1 94 ? 0.377 9.086 -10.293 1.00 58.56 94 GLU A N 1
ATOM 717 C CA . GLU A 1 94 ? 0.693 9.916 -11.449 1.00 58.56 94 GLU A CA 1
ATOM 718 C C . GLU A 1 94 ? 1.900 9.292 -12.155 1.00 58.56 94 GLU A C 1
ATOM 720 O O . GLU A 1 94 ? 2.958 9.077 -11.559 1.00 58.56 94 GLU A O 1
ATOM 725 N N . ALA A 1 95 ? 1.726 8.911 -13.420 1.00 55.59 95 ALA A N 1
ATOM 726 C CA . ALA A 1 95 ? 2.803 8.347 -14.214 1.00 55.59 95 ALA A CA 1
ATOM 727 C C . ALA A 1 95 ? 3.780 9.470 -14.590 1.00 55.59 95 ALA A C 1
ATOM 729 O O . ALA A 1 95 ? 3.746 9.982 -15.707 1.00 55.59 95 ALA A O 1
ATOM 730 N N . GLU A 1 96 ? 4.655 9.869 -13.667 1.00 53.97 96 GLU A N 1
ATOM 731 C CA . GLU A 1 96 ? 5.774 10.764 -13.962 1.00 53.97 96 GLU A CA 1
ATOM 732 C C . GLU A 1 96 ? 6.859 10.003 -14.735 1.00 53.97 96 GLU A C 1
ATOM 734 O O . GLU A 1 96 ? 7.940 9.704 -14.236 1.00 53.97 96 GLU A O 1
ATOM 739 N N . ILE A 1 97 ? 6.582 9.690 -16.000 1.00 56.84 97 ILE A N 1
ATOM 740 C CA . ILE A 1 97 ? 7.651 9.525 -16.983 1.00 56.84 97 ILE A CA 1
ATOM 741 C C . ILE A 1 97 ? 7.872 10.910 -17.582 1.00 56.84 97 ILE A C 1
ATOM 743 O O . ILE A 1 97 ? 7.222 11.297 -18.555 1.00 56.84 97 ILE A O 1
ATOM 747 N N . ARG A 1 98 ? 8.773 11.695 -16.989 1.00 57.66 98 ARG A N 1
ATOM 748 C CA . ARG A 1 98 ? 9.228 12.935 -17.623 1.00 57.66 98 ARG A CA 1
ATOM 749 C C . ARG A 1 98 ? 10.131 12.552 -18.793 1.00 57.66 98 ARG A C 1
ATOM 751 O O . ARG A 1 98 ? 11.167 11.925 -18.605 1.00 57.66 98 ARG A O 1
ATOM 758 N N . MET A 1 99 ? 9.757 12.954 -20.008 1.00 47.16 99 MET A N 1
ATOM 759 C CA . MET A 1 99 ? 10.550 12.760 -21.238 1.00 47.16 99 MET A CA 1
ATOM 760 C C . MET A 1 99 ? 11.989 13.317 -21.119 1.00 47.16 99 MET A C 1
ATOM 762 O O . MET A 1 99 ? 12.872 12.931 -21.880 1.00 47.16 99 MET A O 1
ATOM 766 N N . GLU A 1 100 ? 12.236 14.191 -20.142 1.00 57.28 100 GLU A N 1
ATOM 767 C CA . GLU A 1 100 ? 13.542 14.765 -19.807 1.00 57.28 100 GLU A CA 1
ATOM 768 C C . GLU A 1 100 ? 14.579 13.728 -19.315 1.00 57.28 100 GLU A C 1
ATOM 770 O O . GLU A 1 100 ? 15.772 13.965 -19.484 1.00 57.28 100 GLU A O 1
ATOM 775 N N . ASP A 1 101 ? 14.162 12.568 -18.785 1.00 55.97 101 ASP A N 1
ATOM 776 C CA . ASP A 1 101 ? 15.067 11.496 -18.309 1.00 55.97 101 ASP A CA 1
ATOM 777 C C . ASP A 1 101 ? 15.668 10.656 -19.457 1.00 55.97 101 ASP A C 1
ATOM 779 O O . ASP A 1 101 ? 16.704 10.009 -19.322 1.00 55.97 101 ASP A O 1
ATOM 783 N N . PHE A 1 102 ? 15.057 10.719 -20.645 1.00 55.69 102 PHE A N 1
ATOM 784 C CA . PHE A 1 102 ? 15.470 9.952 -21.825 1.00 55.69 102 PHE A CA 1
ATOM 785 C C . PHE A 1 102 ? 16.432 10.699 -22.754 1.00 55.69 102 PHE A C 1
ATOM 787 O O . PHE A 1 102 ? 16.672 10.251 -23.877 1.00 55.69 102 PHE A O 1
ATOM 794 N N . ALA A 1 103 ? 17.000 11.831 -22.336 1.00 48.91 103 ALA A N 1
ATOM 795 C CA . ALA A 1 103 ? 18.054 12.472 -23.110 1.00 48.91 103 ALA A CA 1
ATOM 796 C C . ALA A 1 103 ? 19.406 11.814 -22.777 1.00 48.91 103 ALA A C 1
ATOM 798 O O . ALA A 1 103 ? 19.981 12.129 -21.733 1.00 48.91 103 ALA A O 1
ATOM 799 N N . PRO A 1 104 ? 19.991 10.954 -23.643 1.00 56.84 104 PRO A N 1
ATOM 800 C CA . PRO A 1 104 ? 21.415 10.688 -23.531 1.00 56.84 104 PRO A CA 1
ATOM 801 C C . PRO A 1 104 ? 22.108 12.044 -23.632 1.00 56.84 104 PRO A C 1
ATOM 803 O O . PRO A 1 104 ? 21.929 12.762 -24.622 1.00 56.84 104 PRO A O 1
ATOM 806 N N . ALA A 1 105 ? 22.863 12.423 -22.598 1.00 58.66 105 ALA A N 1
ATOM 807 C CA . ALA A 1 105 ? 23.769 13.553 -22.684 1.00 58.66 105 ALA A CA 1
ATOM 808 C C . ALA A 1 105 ? 24.589 13.338 -23.957 1.00 58.66 105 ALA A C 1
ATOM 810 O O . ALA A 1 105 ? 25.372 12.390 -24.034 1.00 58.66 105 ALA A O 1
ATOM 811 N N . ARG A 1 106 ? 24.335 14.152 -24.992 1.00 54.12 106 ARG A N 1
ATOM 812 C CA . ARG A 1 106 ? 25.109 14.148 -26.232 1.00 54.12 106 ARG A CA 1
ATOM 813 C C . ARG A 1 106 ? 26.542 14.460 -25.833 1.00 54.12 106 ARG A C 1
ATOM 815 O O . ARG A 1 106 ? 26.921 15.624 -25.738 1.00 54.12 106 ARG A O 1
ATOM 822 N N . GLN A 1 107 ? 27.329 13.426 -25.562 1.00 57.22 107 GLN A N 1
ATOM 823 C CA . GLN A 1 107 ? 28.769 13.548 -25.560 1.00 57.22 107 GLN A CA 1
ATOM 824 C C . GLN A 1 107 ? 29.123 13.944 -26.992 1.00 57.22 107 GLN A C 1
ATOM 826 O O . GLN A 1 107 ? 28.758 13.219 -27.921 1.00 57.22 107 GLN A O 1
ATOM 831 N N . PRO A 1 108 ? 29.743 15.110 -27.223 1.00 56.09 108 PRO A N 1
ATOM 832 C CA . PRO A 1 108 ? 30.212 15.428 -28.553 1.00 56.09 108 PRO A CA 1
ATOM 833 C C . PRO A 1 108 ? 31.268 14.383 -28.910 1.00 56.09 108 PRO A C 1
ATOM 835 O O . PRO A 1 108 ? 32.335 14.344 -28.294 1.00 56.09 108 PRO A O 1
ATOM 838 N N . GLU A 1 109 ? 30.968 13.536 -29.895 1.00 55.00 109 GLU A N 1
ATOM 839 C CA . GLU A 1 109 ? 31.956 12.717 -30.587 1.00 55.00 109 GLU A CA 1
ATOM 840 C C . GLU A 1 109 ? 32.989 13.664 -31.204 1.00 55.00 109 GLU A C 1
ATOM 842 O O . GLU A 1 109 ? 32.857 14.169 -32.321 1.00 55.00 109 GLU A O 1
ATOM 847 N N . ARG A 1 110 ? 34.023 13.981 -30.423 1.00 57.84 110 ARG A N 1
ATOM 848 C CA . ARG A 1 110 ? 35.203 14.681 -30.903 1.00 57.84 110 ARG A CA 1
ATOM 849 C C . ARG A 1 110 ? 35.932 13.738 -31.851 1.00 57.84 110 ARG A C 1
ATOM 851 O O . ARG A 1 110 ? 36.667 12.851 -31.434 1.00 57.84 110 ARG A O 1
ATOM 858 N N . ALA A 1 111 ? 35.675 13.968 -33.136 1.00 58.50 111 ALA A N 1
ATOM 859 C CA . ALA A 1 111 ? 36.538 13.723 -34.283 1.00 58.50 111 ALA A CA 1
ATOM 860 C C . ALA A 1 111 ? 37.987 13.355 -33.903 1.00 58.50 111 ALA A C 1
ATOM 862 O O . ALA A 1 111 ? 38.727 14.195 -33.394 1.00 58.50 111 ALA A O 1
ATOM 863 N N . GLY A 1 112 ? 38.399 12.114 -34.182 1.00 54.50 112 GLY A N 1
ATOM 864 C CA . GLY A 1 112 ? 39.697 11.624 -33.708 1.00 54.50 112 GLY A CA 1
ATOM 865 C C . GLY A 1 112 ? 40.393 10.545 -34.534 1.00 54.50 112 GLY A C 1
ATOM 866 O O . GLY A 1 112 ? 41.321 9.939 -34.017 1.00 54.50 112 GLY A O 1
ATOM 867 N N . TRP A 1 113 ? 40.008 10.288 -35.793 1.00 57.56 113 TRP A N 1
ATOM 868 C CA . TRP A 1 113 ? 40.768 9.326 -36.622 1.00 57.56 113 TRP A CA 1
ATOM 869 C C . TRP A 1 113 ? 40.832 9.601 -38.134 1.00 57.56 113 TRP A C 1
ATOM 871 O O . TRP A 1 113 ? 41.700 9.055 -38.809 1.00 57.56 113 TRP A O 1
ATOM 881 N N . LEU A 1 114 ? 40.015 10.508 -38.686 1.00 58.12 114 LEU A N 1
ATOM 882 C CA . LEU A 1 114 ? 40.001 10.778 -40.136 1.00 58.12 114 LEU A CA 1
ATOM 883 C C . LEU A 1 114 ? 40.952 11.899 -40.605 1.00 58.12 114 LEU A C 1
ATOM 885 O O . LEU A 1 114 ? 41.020 12.183 -41.800 1.00 58.12 114 LEU A O 1
ATOM 889 N N . SER A 1 115 ? 41.759 12.492 -39.719 1.00 55.41 115 SER A N 1
ATOM 890 C CA . SER A 1 115 ? 42.753 13.514 -40.107 1.00 55.41 115 SER A CA 1
ATOM 891 C C . SER A 1 115 ? 44.010 12.954 -40.798 1.00 55.41 115 SER A C 1
ATOM 893 O O . SER A 1 115 ? 44.915 13.719 -41.121 1.00 55.41 115 SER A O 1
ATOM 895 N N . PHE A 1 116 ? 44.081 11.645 -41.069 1.00 60.50 116 PHE A N 1
ATOM 896 C CA . PHE A 1 116 ? 45.254 11.002 -41.682 1.00 60.50 116 PHE A CA 1
ATOM 897 C C . PHE A 1 116 ? 45.144 10.704 -43.187 1.00 60.50 116 PHE A C 1
ATOM 899 O O . PHE A 1 116 ? 46.099 10.183 -43.760 1.00 60.50 116 PHE A O 1
ATOM 906 N N . LEU A 1 117 ? 44.050 11.074 -43.870 1.00 61.12 117 LEU A N 1
ATOM 907 C CA . LEU A 1 117 ? 43.859 10.740 -45.294 1.00 61.12 117 LEU A CA 1
ATOM 908 C C . LEU A 1 117 ? 43.732 11.940 -46.246 1.00 61.12 117 LEU A C 1
ATOM 910 O O . LEU A 1 117 ? 42.991 11.891 -47.225 1.00 61.12 117 LEU A O 1
ATOM 914 N N . ARG A 1 118 ? 44.493 13.020 -46.020 1.00 57.09 118 ARG A N 1
ATOM 915 C CA . ARG A 1 118 ? 44.665 14.060 -47.054 1.00 57.09 118 ARG A CA 1
ATOM 916 C C . ARG A 1 118 ? 46.103 14.553 -47.183 1.00 57.09 118 ARG A C 1
ATOM 918 O O . ARG A 1 118 ? 46.411 15.722 -46.991 1.00 57.09 118 ARG A O 1
ATOM 925 N N . ARG A 1 119 ? 46.988 13.632 -47.571 1.00 52.84 119 ARG A N 1
ATOM 926 C CA . ARG A 1 119 ? 48.280 13.935 -48.201 1.00 52.84 119 ARG A CA 1
ATOM 927 C C . ARG A 1 119 ? 48.389 13.124 -49.496 1.00 52.84 119 ARG A C 1
ATOM 929 O O . ARG A 1 119 ? 48.707 11.943 -49.434 1.00 52.84 119 ARG A O 1
ATOM 936 N N . ARG A 1 120 ? 48.078 13.768 -50.630 1.00 46.28 120 ARG A N 1
ATOM 937 C CA . ARG A 1 120 ? 48.599 13.559 -52.004 1.00 46.28 120 ARG A CA 1
ATOM 938 C C . ARG A 1 120 ? 47.629 14.179 -53.020 1.00 46.28 120 ARG A C 1
ATOM 940 O O . ARG A 1 120 ? 46.631 13.553 -53.360 1.00 46.28 120 ARG A O 1
ATOM 947 N N . LYS A 1 121 ? 47.942 15.379 -53.505 1.00 43.47 121 LYS A N 1
ATOM 948 C CA . LYS A 1 121 ? 48.243 15.669 -54.915 1.00 43.47 121 LYS A CA 1
ATOM 949 C C . LYS A 1 121 ? 48.682 17.123 -55.024 1.00 43.47 121 LYS A C 1
ATOM 951 O O . LYS A 1 121 ? 48.019 17.961 -54.378 1.00 43.47 121 LYS A O 1
#

Secondary structure (DSSP, 8-state):
-------PPP-----------S---EEEETTEEEEEETTEEEES-HHHHHHHHTT--TT--SHHHHHHHHHHHHHHHT-EEEETTEEEEPPPPP----GGGG----------SGGGS----

Sequence (121 aa):
MLTASHNPPHPSARAGGHPEERMTARIRVYGKEATFTQGHWACDDESLQSMLQALADPRAVTEEQERTHALYAAGRLGGLIATEYGWEAAPHPEAEIRMEDFAPARQPERAGWLSFLRRRK

pLDDT: mean 73.84, std 18.08, range [40.28, 93.88]

Foldseek 3Di:
DDDDPPDDPPPPPPPVVPPPPLQWLWKAAPNWIWTDAQQAIDTPDPVVRVVLNVQTDNVQHDSVSSNVSSLASQLCRQIWGQDPVGTHGRNNPDPPPPPVVPDDPPPPPPDDDPPPPPDDD

Radius of gyration: 29.85 Å; chains: 1; bounding box: 62×32×125 Å